Protein AF-A0A0V0ZYD0-F1 (afdb_monomer_lite)

pLDDT: mean 84.74, std 10.08, range [50.97, 96.25]

Sequence (61 aa):
LKWMKRYLSELHSLPFMVRLTLDMSYGGVMYVNQCSGTLMPNGLANYSNVVLTSAHCLFIN

InterPro domains:
  IPR009003 Peptidase S1, PA clan [SSF50494] (7-59)

Foldseek 3Di:
DDDDDDDDDDPCPQVQKDKDWDFDDDPNDTDTQIFIWGQDDPVPDPHDPDIHGDPCSVDDD

Radius of gyration: 15.33 Å; chains: 1; bounding box: 38×41×34 Å

Organism: Trichinella britovi (NCBI:txid45882)

Secondary structure (DSSP, 8-state):
--PPPP-PPPTTSSTTEEEEEEEEEETTEEEEEEEEEEEPP-SSSS--S-EE--HHHH---

Structure (mmCIF, N/CA/C/O backbone):
data_AF-A0A0V0ZYD0-F1
#
_entry.id   AF-A0A0V0ZYD0-F1
#
loop_
_atom_site.group_PDB
_atom_site.id
_atom_site.type_symbol
_atom_site.label_atom_id
_atom_site.label_alt_id
_atom_site.label_comp_id
_atom_site.label_asym_id
_atom_site.label_entity_id
_atom_site.label_seq_id
_atom_site.pdbx_PDB_ins_code
_atom_site.Cartn_x
_atom_site.Cartn_y
_atom_site.Cartn_z
_atom_site.occupancy
_atom_site.B_iso_or_equiv
_atom_site.auth_seq_id
_atom_site.auth_comp_id
_atom_site.auth_asym_id
_atom_site.auth_atom_id
_atom_site.pdbx_PDB_model_num
ATOM 1 N N . LEU A 1 1 ? -2.487 27.576 -5.471 1.00 50.97 1 LEU A N 1
ATOM 2 C CA . LEU A 1 1 ? -2.263 26.214 -4.928 1.00 50.97 1 LEU A CA 1
ATOM 3 C C . LEU A 1 1 ? -2.722 26.188 -3.473 1.00 50.97 1 LEU A C 1
ATOM 5 O O . LEU A 1 1 ? -2.114 26.852 -2.645 1.00 50.97 1 LEU A O 1
ATOM 9 N N . LYS A 1 2 ? -3.844 25.523 -3.170 1.00 69.44 2 LYS A N 1
ATOM 10 C CA . LYS A 1 2 ? -4.362 25.393 -1.798 1.00 69.44 2 LYS A CA 1
ATOM 11 C C . LYS A 1 2 ? -3.691 24.182 -1.153 1.00 69.44 2 LYS A C 1
ATOM 13 O O . LYS A 1 2 ? -3.900 23.061 -1.600 1.00 69.44 2 LYS A O 1
ATOM 18 N N . TRP A 1 3 ? -2.859 24.413 -0.144 1.00 69.25 3 TRP A N 1
ATOM 19 C CA . TRP A 1 3 ? -2.195 23.343 0.594 1.00 69.25 3 TRP A CA 1
ATOM 20 C C . TRP A 1 3 ? -3.234 22.519 1.362 1.00 69.25 3 TRP A C 1
ATOM 22 O O . TRP A 1 3 ? -4.025 23.071 2.130 1.00 69.25 3 TRP A O 1
ATOM 32 N N . MET A 1 4 ? -3.256 21.203 1.144 1.00 78.62 4 MET A N 1
ATOM 33 C CA . MET A 1 4 ? -4.071 20.300 1.956 1.00 78.62 4 MET A CA 1
ATOM 34 C C . MET A 1 4 ? -3.450 20.170 3.345 1.00 78.62 4 MET A C 1
ATOM 36 O O . MET A 1 4 ? -2.256 19.890 3.473 1.00 78.62 4 MET A O 1
ATOM 40 N N . LYS A 1 5 ? -4.266 20.346 4.387 1.00 82.44 5 LYS A N 1
ATOM 41 C CA . LYS A 1 5 ? -3.858 20.040 5.759 1.00 82.44 5 LYS A CA 1
ATOM 42 C C . LYS A 1 5 ? -3.695 18.525 5.888 1.00 82.44 5 LYS A C 1
ATOM 44 O O . LYS A 1 5 ? -4.599 17.779 5.524 1.00 82.44 5 LYS A O 1
ATOM 49 N N . ARG A 1 6 ? -2.537 18.085 6.376 1.00 83.56 6 ARG A N 1
ATOM 50 C CA . ARG A 1 6 ? -2.240 16.675 6.649 1.00 83.56 6 ARG A CA 1
ATOM 51 C C . ARG A 1 6 ? -2.442 16.420 8.136 1.00 83.56 6 ARG A C 1
ATOM 53 O O . ARG A 1 6 ? -1.940 17.189 8.951 1.00 83.56 6 ARG A O 1
ATOM 60 N N . TYR A 1 7 ? -3.146 15.347 8.465 1.00 87.81 7 TYR A N 1
ATOM 61 C CA . TYR A 1 7 ? -3.317 14.874 9.833 1.00 87.81 7 TYR A CA 1
ATOM 62 C C . TYR A 1 7 ? -2.743 13.466 9.921 1.00 87.81 7 TYR A C 1
ATOM 64 O O . TYR A 1 7 ? -2.971 12.651 9.026 1.00 87.81 7 TYR A O 1
ATOM 72 N N . LEU A 1 8 ? -1.960 13.206 10.966 1.00 90.62 8 LEU A N 1
ATOM 73 C CA . LEU A 1 8 ? -1.439 11.874 11.228 1.00 90.62 8 LEU A CA 1
ATOM 74 C C . LEU A 1 8 ? -2.558 11.031 11.840 1.00 90.62 8 LEU A C 1
ATOM 76 O O . LEU A 1 8 ? -3.177 11.444 12.818 1.00 90.62 8 LEU A O 1
ATOM 80 N N . SER A 1 9 ? -2.814 9.866 11.257 1.00 89.31 9 SER A N 1
ATOM 81 C CA . SER A 1 9 ? -3.706 8.873 11.844 1.00 89.31 9 SER A CA 1
ATOM 82 C C . SER A 1 9 ? -3.013 8.177 13.014 1.00 89.31 9 SER A C 1
ATOM 84 O O . SER A 1 9 ? -1.831 7.839 12.912 1.00 89.31 9 SER A O 1
ATOM 86 N N . GLU A 1 10 ? -3.743 7.900 14.092 1.00 96.25 10 GLU A N 1
ATOM 87 C CA . GLU A 1 10 ? -3.239 7.049 15.172 1.00 96.25 10 GLU A CA 1
ATOM 88 C C . GLU A 1 10 ? -2.909 5.643 14.654 1.00 96.25 10 GLU A C 1
ATOM 90 O O . GLU A 1 10 ? -3.481 5.169 13.662 1.00 96.25 10 GLU A O 1
ATOM 95 N N . LEU A 1 11 ? -1.977 4.961 15.320 1.00 93.06 11 LEU A N 1
ATOM 96 C CA . LEU A 1 11 ? -1.553 3.624 14.922 1.00 93.06 11 LEU A CA 1
ATOM 97 C C . LEU A 1 11 ? -2.753 2.662 14.926 1.00 93.06 11 LEU A C 1
ATOM 99 O O . LEU A 1 11 ? -3.499 2.595 15.896 1.00 93.06 11 LEU A O 1
ATOM 103 N N . HIS A 1 12 ? -2.933 1.926 13.827 1.00 90.88 12 HIS A N 1
ATOM 104 C CA . HIS A 1 12 ? -4.052 0.997 13.601 1.00 90.88 12 HIS A CA 1
ATOM 105 C C . HIS A 1 12 ? -5.463 1.621 13.587 1.00 90.88 12 HIS A C 1
ATOM 107 O O . HIS A 1 12 ? -6.439 0.881 13.495 1.00 90.88 12 HIS A O 1
ATOM 113 N N . SER A 1 13 ? -5.602 2.953 13.588 1.00 95.94 13 SER A N 1
ATOM 114 C CA . SER A 1 13 ? -6.915 3.617 13.433 1.00 95.94 13 SER A CA 1
ATOM 115 C C . SER A 1 13 ? -7.543 3.418 12.045 1.00 95.94 13 SER A C 1
ATOM 117 O O . SER A 1 13 ? -8.751 3.562 11.876 1.00 95.94 13 SER A O 1
ATOM 119 N N . LEU A 1 14 ? -6.728 3.044 11.054 1.00 93.19 14 LEU A N 1
ATOM 120 C CA . LEU A 1 14 ? -7.136 2.708 9.690 1.00 93.19 14 LEU A CA 1
ATOM 121 C C . LEU A 1 14 ? -6.655 1.283 9.354 1.00 93.19 14 LEU A C 1
ATOM 123 O O . LEU A 1 14 ? -5.701 1.122 8.593 1.00 93.19 14 LEU A O 1
ATOM 127 N N . PRO A 1 15 ? -7.276 0.233 9.925 1.00 90.50 15 PRO A N 1
ATOM 128 C CA . PRO A 1 15 ? -6.764 -1.143 9.861 1.00 90.50 15 PRO A CA 1
ATOM 129 C C . PRO A 1 15 ? -6.793 -1.753 8.452 1.00 90.50 15 PRO A C 1
ATOM 131 O O . PRO A 1 15 ? -6.137 -2.754 8.188 1.00 90.50 15 PRO A O 1
ATOM 134 N N . PHE A 1 16 ? -7.542 -1.144 7.536 1.00 91.88 16 PHE A N 1
ATOM 135 C CA . PHE A 1 16 ? -7.621 -1.535 6.131 1.00 91.88 16 PHE A CA 1
ATOM 136 C C . PHE A 1 16 ? -6.585 -0.827 5.246 1.00 91.88 16 PHE A C 1
ATOM 138 O O . PHE A 1 16 ? -6.504 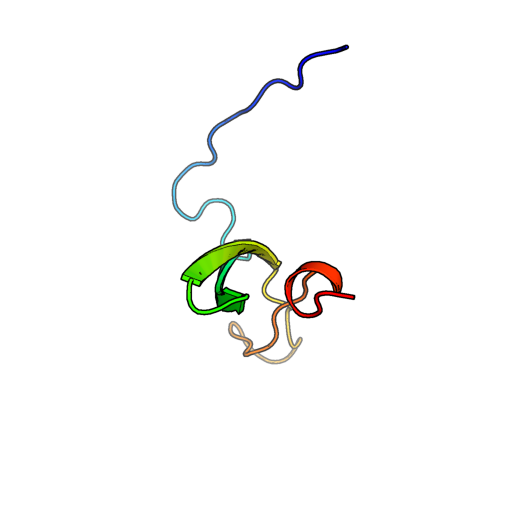-1.139 4.060 1.00 91.88 16 PHE A O 1
ATOM 145 N N . MET A 1 17 ? -5.814 0.133 5.767 1.00 94.50 17 MET A N 1
ATOM 146 C CA . MET A 1 17 ? -4.796 0.840 4.989 1.00 94.50 17 MET A CA 1
ATOM 147 C C . MET A 1 17 ? -3.559 -0.042 4.802 1.00 94.50 17 MET A C 1
ATOM 149 O O . MET A 1 17 ? -2.948 -0.485 5.771 1.00 94.50 17 MET A O 1
ATOM 153 N N . VAL A 1 18 ? -3.163 -0.264 3.547 1.00 94.50 18 VAL A N 1
ATOM 154 C CA . VAL A 1 18 ? -2.017 -1.110 3.186 1.00 94.50 18 VAL A CA 1
ATOM 155 C C . VAL A 1 18 ? -0.974 -0.278 2.444 1.00 94.50 18 VAL A C 1
ATOM 157 O O . VAL A 1 18 ? -1.309 0.498 1.547 1.00 94.50 18 VAL A O 1
ATOM 160 N N . ARG A 1 19 ? 0.303 -0.454 2.795 1.00 94.31 19 ARG A N 1
ATOM 161 C CA . ARG A 1 19 ? 1.440 0.094 2.044 1.00 94.31 19 ARG A CA 1
ATOM 162 C C . ARG A 1 19 ? 1.960 -0.967 1.084 1.00 94.31 19 ARG A C 1
ATOM 164 O O . ARG A 1 19 ? 2.380 -2.035 1.516 1.00 94.31 19 ARG A O 1
ATOM 171 N N . LEU A 1 20 ? 1.939 -0.652 -0.203 1.00 92.50 20 LEU A N 1
ATOM 172 C CA . LEU A 1 20 ? 2.474 -1.493 -1.265 1.00 92.50 20 LEU A CA 1
ATOM 173 C C . LEU A 1 20 ? 3.870 -0.996 -1.629 1.00 92.50 20 LEU A C 1
ATOM 175 O O . LEU A 1 20 ? 4.047 0.190 -1.911 1.00 92.50 20 LEU A O 1
ATOM 179 N N . THR A 1 21 ? 4.843 -1.899 -1.617 1.00 90.88 21 THR A N 1
ATOM 180 C CA . THR A 1 21 ? 6.228 -1.641 -2.022 1.00 90.88 21 THR A CA 1
ATOM 181 C C . THR A 1 21 ? 6.568 -2.557 -3.182 1.00 90.88 21 THR A C 1
ATOM 183 O O . THR A 1 21 ? 6.463 -3.776 -3.053 1.00 90.88 21 THR A O 1
ATOM 186 N N . LEU A 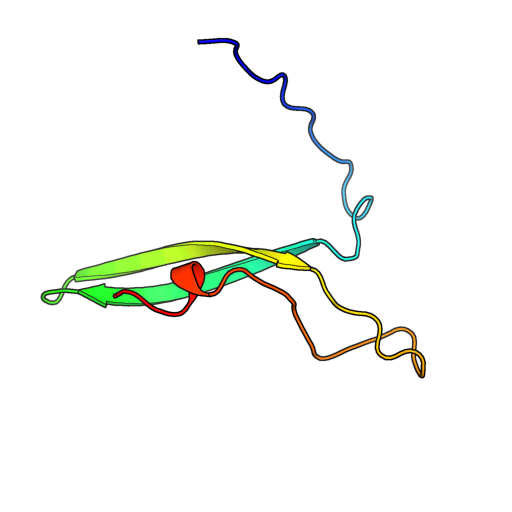1 22 ? 6.933 -1.962 -4.311 1.00 85.19 22 LEU A N 1
ATOM 187 C CA . LEU A 1 22 ? 7.262 -2.678 -5.536 1.00 85.19 22 LEU A CA 1
ATOM 188 C C . LEU A 1 22 ? 8.703 -2.356 -5.901 1.00 85.19 22 LEU A C 1
ATOM 190 O O . LEU A 1 22 ? 9.036 -1.196 -6.149 1.00 85.19 22 LEU A O 1
ATOM 194 N N . ASP A 1 23 ? 9.534 -3.390 -5.938 1.00 83.44 23 ASP A N 1
ATOM 195 C CA . ASP A 1 23 ? 10.917 -3.276 -6.376 1.00 83.44 23 ASP A CA 1
ATOM 196 C C . ASP A 1 23 ? 10.937 -3.342 -7.902 1.00 83.44 23 ASP A C 1
ATOM 198 O O . ASP A 1 23 ? 10.691 -4.386 -8.507 1.00 83.44 23 ASP A O 1
ATOM 202 N N . MET A 1 24 ? 11.183 -2.199 -8.534 1.00 75.69 24 MET A N 1
ATOM 203 C CA . MET A 1 24 ? 11.212 -2.063 -9.987 1.00 75.69 24 MET A CA 1
ATOM 204 C C . MET A 1 24 ? 12.650 -1.816 -10.432 1.00 75.69 24 MET A C 1
ATOM 206 O O . MET A 1 24 ? 13.367 -1.030 -9.815 1.00 75.69 24 MET A O 1
ATOM 210 N N . SER A 1 25 ? 13.086 -2.454 -11.515 1.00 72.81 25 SER A N 1
ATOM 211 C CA . SER A 1 25 ? 14.376 -2.168 -12.144 1.00 72.81 25 SER A CA 1
ATOM 212 C C . SER A 1 25 ? 14.156 -1.460 -13.478 1.00 72.81 25 SER A C 1
ATOM 214 O O . SER A 1 25 ? 13.481 -1.972 -14.368 1.00 72.81 25 SER A O 1
ATOM 216 N N . TYR A 1 26 ? 14.725 -0.263 -13.627 1.00 68.88 26 TYR A N 1
ATOM 217 C CA . TYR A 1 26 ? 14.696 0.483 -14.887 1.00 68.88 26 TYR A CA 1
ATOM 218 C C . TYR A 1 26 ? 16.119 0.888 -15.265 1.00 68.88 26 TYR A C 1
ATOM 220 O O . TYR A 1 26 ? 16.820 1.518 -14.476 1.00 68.88 26 TYR A O 1
ATOM 228 N N . GLY A 1 27 ? 16.578 0.478 -16.452 1.00 73.50 27 GLY A N 1
ATOM 229 C CA . GLY A 1 27 ? 17.924 0.807 -16.940 1.00 73.50 27 GLY A CA 1
ATOM 230 C C . GLY A 1 27 ? 19.076 0.314 -16.049 1.00 73.50 27 GLY A C 1
ATOM 231 O O . GLY A 1 27 ? 20.129 0.940 -16.024 1.00 73.50 27 GLY A O 1
ATOM 232 N N . GLY A 1 28 ? 18.880 -0.771 -15.288 1.00 77.00 28 GLY A N 1
ATOM 233 C CA . GLY A 1 28 ? 19.883 -1.314 -14.357 1.00 77.00 28 GLY A CA 1
ATOM 234 C C . GLY A 1 28 ? 19.905 -0.663 -12.967 1.00 77.00 28 GLY A C 1
ATOM 235 O O . GLY A 1 28 ? 20.697 -1.078 -12.125 1.00 77.00 28 GLY A O 1
ATOM 236 N N . VAL A 1 29 ? 19.026 0.310 -12.697 1.00 75.81 29 VAL A N 1
ATOM 237 C CA . VAL A 1 29 ? 18.867 0.948 -11.380 1.00 75.81 29 VAL A CA 1
ATOM 238 C C . VAL A 1 29 ? 17.599 0.421 -10.701 1.00 75.81 29 VAL A C 1
ATOM 240 O O . VAL A 1 29 ? 16.538 0.363 -11.325 1.00 75.81 29 VAL A O 1
ATOM 243 N N . MET A 1 30 ? 17.705 0.015 -9.429 1.00 76.25 30 MET A N 1
ATOM 244 C CA . MET A 1 30 ? 16.559 -0.408 -8.613 1.00 76.25 30 MET A CA 1
ATOM 245 C C . MET A 1 30 ? 15.862 0.804 -7.987 1.00 76.25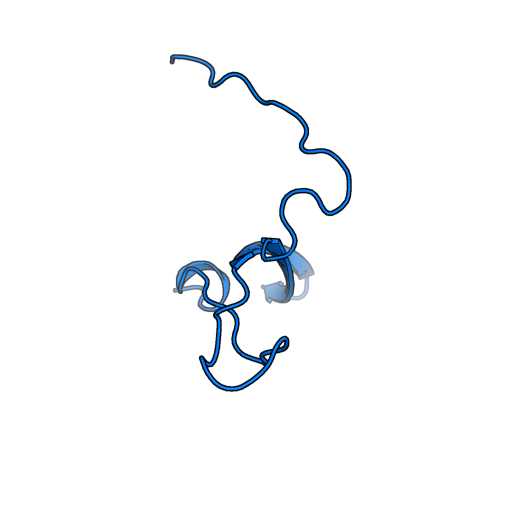 30 MET A C 1
ATOM 247 O O . MET A 1 30 ? 16.501 1.621 -7.322 1.00 76.25 30 MET A O 1
ATOM 251 N N . TYR A 1 31 ? 14.544 0.881 -8.150 1.00 78.25 31 TYR A N 1
ATOM 252 C CA . TYR A 1 31 ? 13.675 1.878 -7.535 1.00 78.25 31 TYR A CA 1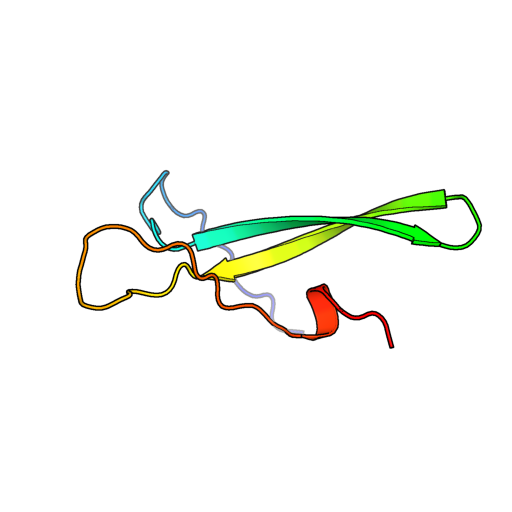
ATOM 253 C C . TYR A 1 31 ? 12.562 1.183 -6.755 1.00 78.25 31 TYR A C 1
ATOM 255 O O . TYR A 1 31 ? 11.906 0.278 -7.267 1.00 78.25 31 TYR A O 1
ATOM 263 N N . VAL A 1 32 ? 12.319 1.642 -5.527 1.00 79.88 32 VAL A N 1
ATOM 264 C CA . VAL A 1 32 ? 11.181 1.185 -4.722 1.00 79.88 32 VAL A CA 1
ATOM 265 C C . VAL A 1 32 ? 10.006 2.115 -4.992 1.00 79.88 32 VAL A C 1
ATOM 267 O O . VAL A 1 32 ? 9.970 3.237 -4.476 1.00 79.88 32 VAL A O 1
ATOM 270 N N . ASN A 1 33 ? 9.043 1.663 -5.792 1.00 84.88 33 ASN A N 1
ATOM 271 C CA . ASN A 1 33 ? 7.784 2.381 -5.949 1.00 84.88 33 ASN A CA 1
ATOM 272 C C . ASN A 1 33 ? 6.889 2.106 -4.745 1.00 84.88 33 ASN A C 1
ATOM 274 O O . ASN A 1 33 ? 6.770 0.965 -4.287 1.00 84.88 33 ASN A O 1
ATOM 278 N N . GLN A 1 34 ? 6.268 3.156 -4.219 1.00 90.44 34 GLN A N 1
ATOM 279 C CA . GLN A 1 34 ? 5.417 3.055 -3.045 1.00 90.44 34 GLN A CA 1
ATOM 280 C C . GLN A 1 34 ? 4.042 3.610 -3.342 1.00 90.44 34 GLN A C 1
ATOM 282 O O . GLN A 1 34 ? 3.894 4.770 -3.721 1.00 90.44 34 GLN A O 1
ATOM 287 N N . CYS A 1 35 ? 3.039 2.781 -3.092 1.00 92.62 35 CYS A N 1
ATOM 288 C CA . CYS A 1 35 ? 1.647 3.140 -3.268 1.00 92.62 35 CYS A CA 1
ATOM 289 C C . CYS A 1 35 ? 0.811 2.743 -2.058 1.00 92.62 35 CYS A C 1
ATOM 291 O O . CYS A 1 35 ? 1.196 1.907 -1.238 1.00 92.62 35 CYS A O 1
ATOM 293 N N . SER A 1 36 ? -0.366 3.348 -1.965 1.00 93.94 36 SER A N 1
ATOM 294 C CA . SER A 1 36 ? -1.380 2.976 -0.987 1.00 93.94 36 SER A CA 1
ATOM 295 C C . SER A 1 36 ? -2.368 1.995 -1.605 1.00 93.94 36 SER A C 1
ATOM 297 O O . SER A 1 36 ? -2.726 2.111 -2.775 1.00 93.94 36 SER A O 1
ATOM 299 N N . GLY A 1 37 ? -2.828 1.051 -0.797 1.00 95.31 37 GLY A N 1
ATOM 300 C CA . GLY A 1 37 ? -3.928 0.157 -1.122 1.00 95.31 37 GLY A CA 1
ATOM 301 C C . GLY A 1 37 ? -4.899 0.036 0.045 1.00 95.31 37 GLY A C 1
ATOM 302 O O . GLY A 1 37 ? -4.671 0.563 1.139 1.00 95.31 37 GLY A O 1
ATOM 303 N N . THR A 1 38 ? -6.002 -0.662 -0.191 1.00 94.81 38 THR A N 1
ATOM 304 C CA . THR A 1 38 ? -7.012 -0.953 0.828 1.00 94.81 38 THR A CA 1
ATOM 305 C C . THR A 1 38 ? -7.321 -2.440 0.854 1.00 94.81 38 THR A C 1
ATOM 307 O O . THR A 1 38 ? -7.627 -3.026 -0.184 1.00 94.81 38 THR A O 1
ATOM 310 N N . LEU A 1 39 ? -7.249 -3.051 2.036 1.00 93.56 39 LEU A N 1
ATOM 311 C CA . LEU A 1 39 ? -7.645 -4.439 2.243 1.00 93.56 39 LEU A CA 1
ATOM 312 C C . LEU A 1 39 ? -9.161 -4.571 2.037 1.00 93.56 39 LEU A C 1
ATOM 314 O O . LEU A 1 39 ? -9.943 -3.913 2.724 1.00 93.56 39 LEU A O 1
ATOM 318 N N . MET A 1 40 ? -9.581 -5.392 1.075 1.00 92.69 40 MET A N 1
ATOM 319 C CA . MET A 1 40 ? -10.998 -5.550 0.747 1.00 92.69 40 MET A CA 1
ATOM 320 C C . MET A 1 40 ? -11.655 -6.613 1.622 1.00 92.69 40 MET A C 1
ATOM 322 O O . MET A 1 40 ? -11.087 -7.693 1.770 1.00 92.69 40 MET A O 1
ATOM 326 N N . PRO A 1 41 ? -12.851 -6.368 2.178 1.00 87.62 41 PRO A N 1
ATOM 327 C CA . PRO A 1 41 ? -13.581 -7.401 2.897 1.00 87.62 41 PRO A CA 1
ATOM 328 C C . PRO A 1 41 ? -13.998 -8.512 1.925 1.00 87.62 41 PRO A C 1
ATOM 330 O O . PRO A 1 41 ? -14.437 -8.240 0.810 1.00 87.62 41 PRO A O 1
ATOM 333 N N . ASN A 1 42 ? -13.890 -9.771 2.351 1.00 83.62 42 ASN A N 1
ATOM 334 C CA . ASN A 1 42 ? -14.370 -10.921 1.574 1.00 83.62 42 ASN A CA 1
ATOM 335 C C . ASN A 1 42 ? -15.788 -11.371 1.979 1.00 83.62 42 ASN A C 1
ATOM 337 O O . ASN A 1 42 ? -16.284 -12.358 1.448 1.00 83.62 42 ASN A O 1
ATOM 341 N N . GLY A 1 43 ? -16.419 -10.682 2.940 1.00 82.69 43 GLY A N 1
ATOM 342 C CA . GLY A 1 43 ? -17.775 -10.961 3.431 1.00 82.69 43 GLY A CA 1
ATOM 343 C C . GLY A 1 43 ? -17.939 -12.256 4.238 1.00 82.69 43 GLY A C 1
ATOM 344 O O . GLY A 1 43 ? -19.016 -12.492 4.773 1.00 82.69 43 GLY A O 1
ATOM 345 N N . LEU A 1 44 ? -16.894 -13.081 4.342 1.00 80.56 44 LEU A N 1
ATOM 346 C CA . LEU A 1 44 ? -16.945 -14.419 4.940 1.00 80.56 44 LEU A CA 1
ATOM 347 C C . LEU A 1 44 ? -16.063 -14.544 6.187 1.00 80.56 44 LEU A C 1
ATOM 349 O O . LEU A 1 44 ? -16.315 -15.405 7.026 1.00 80.56 44 LEU A O 1
ATOM 353 N N . ALA A 1 45 ? -15.033 -13.703 6.319 1.00 77.81 45 ALA A N 1
ATOM 354 C CA . ALA A 1 45 ? -14.094 -13.752 7.430 1.00 77.81 45 ALA A CA 1
ATOM 355 C C . ALA A 1 45 ? -13.536 -12.366 7.793 1.00 77.81 45 ALA A C 1
ATOM 357 O O . ALA A 1 45 ? -13.541 -11.433 6.992 1.00 77.81 45 ALA A O 1
ATOM 358 N N . ASN A 1 46 ? -12.960 -12.266 8.994 1.00 76.38 46 ASN A N 1
ATOM 359 C CA . ASN A 1 46 ? -12.245 -11.077 9.487 1.00 76.38 46 ASN A CA 1
ATOM 360 C C . ASN A 1 46 ? -10.826 -10.939 8.902 1.00 76.38 46 ASN A C 1
ATOM 362 O O . ASN A 1 46 ? -9.957 -10.305 9.495 1.00 76.38 46 ASN A O 1
ATOM 366 N N . TYR A 1 47 ? -10.567 -11.572 7.763 1.00 79.69 47 TYR A N 1
ATOM 367 C CA . TYR A 1 47 ? -9.313 -11.469 7.034 1.00 79.69 47 TYR A CA 1
ATOM 368 C C . TYR A 1 47 ? -9.599 -11.566 5.542 1.00 79.69 47 TYR A C 1
ATOM 370 O O . TYR A 1 47 ? -10.570 -12.197 5.123 1.00 79.69 47 TYR A O 1
ATOM 378 N N . SER A 1 48 ? -8.734 -10.972 4.730 1.00 87.19 48 SER A N 1
ATOM 379 C CA . SER A 1 48 ? -8.752 -11.175 3.290 1.00 87.19 48 SER A CA 1
ATOM 380 C C . SER A 1 48 ? -7.333 -11.187 2.745 1.00 87.19 48 SER A C 1
ATOM 382 O O . SER A 1 48 ? -6.407 -10.672 3.367 1.00 87.19 48 SER A O 1
ATOM 384 N N . ASN A 1 49 ? -7.187 -11.771 1.559 1.00 90.50 49 ASN A N 1
ATOM 385 C CA . ASN A 1 49 ? -5.930 -11.789 0.814 1.00 90.50 49 ASN A CA 1
ATOM 386 C C . ASN A 1 49 ? -6.022 -10.888 -0.429 1.00 90.50 49 ASN A C 1
ATOM 388 O O . ASN A 1 49 ? -5.284 -11.081 -1.391 1.00 90.50 49 ASN A O 1
ATOM 392 N N . VAL A 1 50 ? -6.971 -9.944 -0.445 1.00 91.88 50 VAL A N 1
ATOM 393 C CA . VAL A 1 50 ? -7.268 -9.096 -1.606 1.00 91.88 50 VAL A CA 1
ATOM 394 C C . VAL A 1 50 ? -7.055 -7.636 -1.230 1.00 91.88 50 VAL A C 1
ATOM 396 O O . VAL A 1 50 ? -7.684 -7.123 -0.304 1.00 91.88 50 VAL A O 1
ATOM 399 N N . VAL A 1 51 ? -6.191 -6.956 -1.983 1.00 94.50 51 VAL A N 1
ATOM 400 C CA . VAL A 1 51 ? -5.907 -5.527 -1.823 1.00 94.50 51 VAL A CA 1
ATOM 401 C C . VAL A 1 51 ? -6.360 -4.783 -3.074 1.00 94.50 51 VAL A C 1
ATOM 403 O O . VAL A 1 51 ? -5.943 -5.109 -4.184 1.00 94.50 51 VAL A O 1
ATOM 406 N N . LEU A 1 52 ? -7.194 -3.761 -2.890 1.00 94.00 52 LEU A N 1
ATOM 407 C CA . LEU A 1 52 ? -7.563 -2.813 -3.936 1.00 94.00 52 LEU A CA 1
ATOM 408 C C . LEU A 1 52 ? 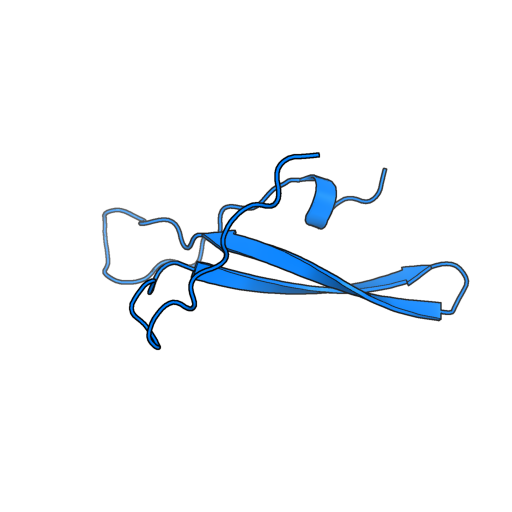-6.500 -1.711 -4.024 1.00 94.00 52 LEU A C 1
ATOM 410 O O . LEU A 1 52 ? -6.142 -1.107 -3.013 1.00 94.00 52 LEU A O 1
ATOM 414 N N . THR A 1 53 ? -6.008 -1.434 -5.228 1.00 95.06 53 THR A N 1
ATOM 415 C CA . THR A 1 53 ? -5.028 -0.374 -5.505 1.00 95.06 53 THR A CA 1
ATOM 416 C C . THR A 1 53 ? -5.223 0.184 -6.914 1.00 95.06 53 THR A C 1
ATOM 418 O O . THR A 1 53 ? -5.982 -0.366 -7.713 1.00 95.06 53 THR A O 1
ATOM 421 N N . SER A 1 54 ? -4.550 1.285 -7.235 1.00 93.06 54 SER A N 1
ATOM 422 C CA . SER A 1 54 ? -4.572 1.866 -8.576 1.00 93.06 54 SER A CA 1
ATOM 423 C C . SER A 1 54 ? -3.646 1.120 -9.540 1.00 93.06 54 SER A C 1
ATOM 425 O O . SER A 1 54 ? -2.492 0.856 -9.209 1.00 93.06 54 SER A O 1
ATOM 427 N N . ALA A 1 55 ? -4.113 0.866 -10.766 1.00 90.75 55 ALA A N 1
ATOM 428 C CA . ALA A 1 55 ? -3.372 0.094 -11.770 1.00 90.75 55 ALA A CA 1
ATOM 429 C C . ALA A 1 55 ? -1.985 0.676 -12.107 1.00 90.75 55 ALA A C 1
ATOM 431 O O . ALA A 1 55 ? -1.024 -0.078 -12.216 1.00 90.75 55 ALA A O 1
ATOM 432 N N . HIS A 1 56 ? -1.853 2.006 -12.185 1.00 89.38 56 HIS A N 1
ATOM 433 C CA . HIS A 1 56 ? -0.579 2.675 -12.499 1.00 89.38 56 HIS A CA 1
ATOM 434 C C . HIS A 1 56 ? 0.527 2.441 -11.451 1.00 89.38 56 HIS A C 1
ATOM 436 O O . HIS A 1 56 ? 1.691 2.716 -11.713 1.00 89.38 56 HIS A O 1
ATOM 442 N N . CYS A 1 57 ? 0.178 1.954 -10.255 1.00 87.50 57 CYS A N 1
ATOM 443 C CA . CYS A 1 57 ? 1.171 1.562 -9.260 1.00 87.50 57 CYS A CA 1
ATOM 444 C C . CYS A 1 57 ? 1.878 0.262 -9.634 1.00 87.50 57 CYS A C 1
ATOM 446 O O . CYS A 1 57 ? 3.048 0.103 -9.308 1.00 87.50 57 CYS A O 1
ATOM 448 N N . LEU A 1 58 ? 1.160 -0.657 -10.290 1.00 84.69 58 LEU A N 1
ATOM 449 C CA . LEU A 1 58 ? 1.642 -1.989 -10.662 1.00 84.69 58 LEU A CA 1
ATOM 450 C C . LEU A 1 58 ? 2.161 -2.039 -12.099 1.00 84.69 58 LEU A C 1
ATOM 452 O O . LEU A 1 58 ? 3.062 -2.816 -12.399 1.00 84.69 58 LEU A O 1
ATOM 456 N N . PHE A 1 59 ? 1.591 -1.222 -12.980 1.00 79.06 59 PHE A N 1
ATOM 457 C CA . PHE A 1 59 ? 1.927 -1.197 -14.395 1.00 79.06 59 PHE A CA 1
ATOM 458 C C . PHE A 1 59 ? 2.506 0.167 -14.753 1.00 79.06 59 PHE A C 1
ATOM 460 O O . PHE A 1 59 ? 1.804 1.178 -14.711 1.00 79.06 59 PHE A O 1
ATOM 467 N N . ILE A 1 60 ? 3.788 0.178 -15.111 1.00 66.06 60 ILE A N 1
ATOM 468 C CA . ILE A 1 60 ? 4.408 1.299 -15.813 1.00 66.06 60 ILE A CA 1
ATOM 469 C C . ILE A 1 60 ? 4.020 1.123 -17.281 1.00 66.06 60 ILE A C 1
ATOM 471 O O . ILE A 1 60 ? 4.424 0.136 -17.895 1.00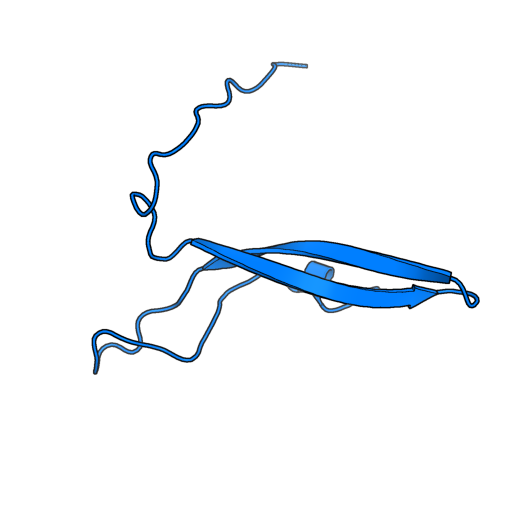 66.06 60 ILE A O 1
ATOM 475 N N . ASN A 1 61 ? 3.203 2.025 -17.815 1.00 51.62 61 ASN A N 1
ATOM 476 C CA . ASN A 1 61 ? 3.017 2.158 -19.258 1.00 51.62 61 ASN A CA 1
ATOM 477 C C . ASN A 1 61 ? 3.815 3.362 -19.745 1.00 51.62 61 ASN A C 1
ATOM 479 O O . ASN A 1 61 ? 3.715 4.411 -19.066 1.00 51.62 61 ASN A O 1
#